Protein AF-A0A523AXF9-F1 (afdb_monomer_lite)

Structure (mmCIF, N/CA/C/O backbone):
data_AF-A0A523AXF9-F1
#
_entry.id   AF-A0A523AXF9-F1
#
loop_
_atom_site.group_PDB
_atom_site.id
_atom_site.type_symbol
_atom_site.label_atom_id
_atom_site.label_alt_id
_atom_site.label_comp_id
_atom_site.label_asym_id
_atom_site.label_entity_id
_atom_site.label_seq_id
_atom_site.pdbx_PDB_i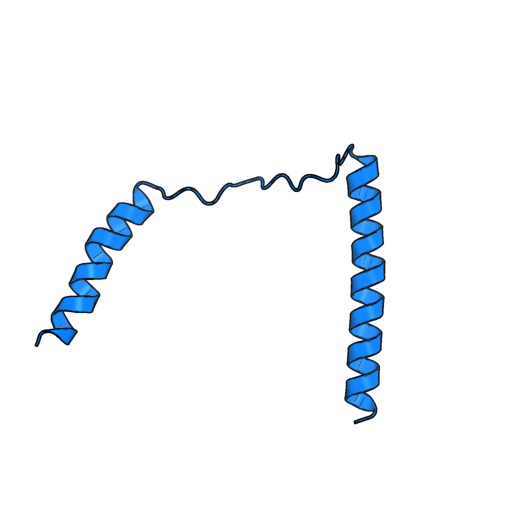ns_code
_atom_site.Cartn_x
_atom_site.Cartn_y
_atom_site.Cartn_z
_atom_site.occupancy
_atom_site.B_iso_or_equiv
_atom_site.auth_seq_id
_atom_site.auth_comp_id
_atom_site.auth_asym_id
_atom_site.auth_atom_id
_atom_site.pdbx_PDB_model_num
ATOM 1 N N . MET A 1 1 ? 27.854 -0.953 9.836 1.00 61.59 1 MET A N 1
ATOM 2 C CA . MET A 1 1 ? 26.560 -1.474 10.340 1.00 61.59 1 MET A CA 1
ATOM 3 C C . MET A 1 1 ? 25.632 -0.460 11.024 1.00 61.59 1 MET A C 1
ATOM 5 O O . MET A 1 1 ? 24.428 -0.623 10.893 1.00 61.59 1 MET A O 1
ATOM 9 N N . ARG A 1 2 ? 26.115 0.612 11.682 1.00 81.75 2 ARG A N 1
ATOM 10 C CA . ARG A 1 2 ? 25.246 1.624 12.342 1.00 81.75 2 ARG A CA 1
ATOM 11 C C . ARG A 1 2 ? 24.251 2.347 11.417 1.00 81.75 2 ARG A C 1
ATOM 13 O O . ARG A 1 2 ? 23.112 2.558 11.805 1.00 81.75 2 ARG A O 1
ATOM 20 N N . ILE A 1 3 ? 24.661 2.700 10.196 1.00 92.44 3 ILE A N 1
ATOM 21 C CA . ILE A 1 3 ? 23.810 3.453 9.254 1.00 92.44 3 ILE A CA 1
ATOM 22 C C . ILE A 1 3 ? 22.622 2.599 8.788 1.00 92.44 3 ILE A C 1
ATOM 24 O O . ILE A 1 3 ? 21.488 3.059 8.819 1.00 92.44 3 ILE A O 1
ATOM 28 N N . LEU A 1 4 ? 22.867 1.330 8.443 1.00 94.19 4 LEU A N 1
ATOM 29 C CA . LEU A 1 4 ? 21.817 0.372 8.077 1.00 94.19 4 LEU A CA 1
ATOM 30 C C . LEU A 1 4 ? 20.817 0.161 9.217 1.00 94.19 4 LEU A C 1
ATOM 32 O O . LEU A 1 4 ? 19.618 0.221 8.977 1.00 94.19 4 LEU A O 1
ATOM 36 N N . GLY A 1 5 ? 21.294 -0.006 10.455 1.00 93.62 5 GLY A N 1
ATOM 37 C CA . GLY A 1 5 ? 20.417 -0.148 11.622 1.00 93.62 5 GLY A CA 1
ATOM 38 C C . GLY A 1 5 ? 19.498 1.059 11.828 1.00 93.62 5 GLY A C 1
ATOM 39 O O . GLY A 1 5 ? 18.296 0.890 12.012 1.00 93.62 5 GLY A O 1
ATOM 40 N N . ASN A 1 6 ? 20.034 2.277 11.704 1.00 94.69 6 ASN A N 1
ATOM 41 C CA . ASN A 1 6 ? 19.233 3.500 11.808 1.00 94.69 6 ASN A CA 1
ATOM 42 C C . ASN A 1 6 ? 18.214 3.630 10.669 1.00 94.69 6 ASN A C 1
ATOM 44 O O . ASN A 1 6 ? 17.075 4.023 10.911 1.00 94.69 6 ASN A O 1
ATOM 48 N N . MET A 1 7 ? 18.600 3.288 9.437 1.00 95.75 7 MET A N 1
ATOM 49 C CA . MET A 1 7 ? 17.686 3.321 8.292 1.00 95.75 7 MET A CA 1
ATOM 50 C C . MET A 1 7 ? 16.550 2.309 8.453 1.00 95.75 7 MET A C 1
ATOM 52 O O . MET A 1 7 ? 15.394 2.663 8.235 1.00 95.75 7 MET A O 1
ATOM 56 N N . ILE A 1 8 ? 16.859 1.086 8.890 1.00 97.38 8 ILE A N 1
ATOM 57 C CA . ILE A 1 8 ? 15.861 0.039 9.132 1.00 97.38 8 ILE A CA 1
ATOM 58 C C . ILE A 1 8 ? 14.919 0.450 10.268 1.00 97.38 8 ILE A C 1
ATOM 60 O O . ILE A 1 8 ? 13.705 0.381 10.096 1.00 97.38 8 ILE A O 1
ATOM 64 N N . GLY A 1 9 ? 15.452 0.936 11.393 1.00 96.12 9 GLY A N 1
ATOM 65 C CA . GLY A 1 9 ? 14.638 1.384 12.526 1.00 96.12 9 GLY A CA 1
ATOM 66 C C . GLY A 1 9 ? 13.701 2.537 12.157 1.00 96.12 9 GLY A C 1
ATOM 67 O O . GLY A 1 9 ? 12.512 2.499 12.471 1.00 96.12 9 GLY A O 1
ATOM 68 N N . ALA A 1 10 ? 14.207 3.531 11.420 1.00 96.50 10 ALA A N 1
ATOM 69 C CA . ALA A 1 10 ? 13.398 4.652 10.952 1.00 96.50 10 ALA A CA 1
ATOM 70 C C . ALA A 1 10 ? 12.334 4.224 9.927 1.00 96.50 10 ALA A C 1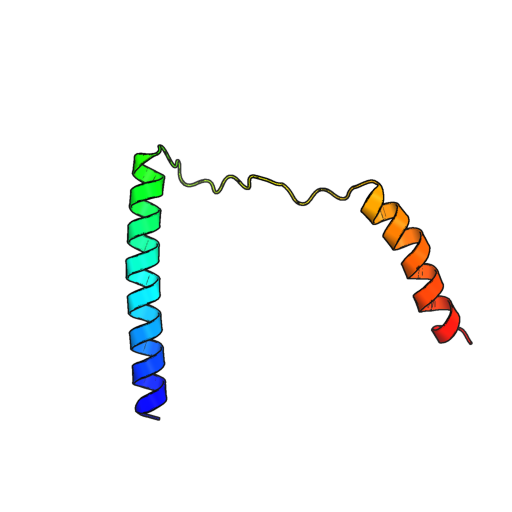
ATOM 72 O O . ALA A 1 10 ? 11.199 4.698 9.990 1.00 96.50 10 ALA A O 1
ATOM 73 N N . ALA A 1 11 ? 12.678 3.333 8.992 1.00 96.81 11 ALA A N 1
ATOM 74 C CA . ALA A 1 11 ? 11.732 2.803 8.014 1.00 96.81 11 ALA A CA 1
ATOM 75 C C . ALA A 1 11 ? 10.611 2.010 8.699 1.00 96.81 11 ALA A C 1
ATOM 77 O O . ALA A 1 11 ? 9.436 2.251 8.417 1.00 96.81 11 ALA A O 1
ATOM 78 N N . PHE A 1 12 ? 10.969 1.139 9.648 1.00 97.62 12 PHE A N 1
ATOM 79 C CA . PHE A 1 12 ? 10.018 0.353 10.428 1.00 97.62 12 PHE A CA 1
ATOM 80 C C . PHE A 1 12 ? 9.040 1.255 11.183 1.00 97.62 12 PHE A C 1
ATOM 82 O O . PHE A 1 12 ? 7.835 1.163 10.953 1.00 97.62 12 PHE A O 1
ATOM 89 N N . LEU A 1 13 ? 9.548 2.189 11.995 1.00 97.38 13 LEU A N 1
ATOM 90 C CA . LEU A 1 13 ? 8.704 3.073 12.802 1.00 97.38 13 LEU A CA 1
ATOM 91 C C . LEU A 1 13 ? 7.737 3.892 11.933 1.00 97.38 13 LEU A C 1
ATOM 93 O O . LEU A 1 13 ? 6.536 3.916 12.192 1.00 97.38 13 LEU A O 1
ATOM 97 N N . ARG A 1 14 ? 8.233 4.487 10.840 1.00 96.94 14 ARG A N 1
ATOM 98 C CA . ARG A 1 14 ? 7.393 5.277 9.924 1.00 96.94 14 ARG A CA 1
ATOM 99 C C . ARG A 1 14 ? 6.329 4.433 9.227 1.00 96.94 14 ARG A C 1
ATOM 101 O O . ARG A 1 14 ? 5.200 4.895 9.058 1.00 96.94 14 ARG A O 1
ATOM 108 N N . SER A 1 15 ? 6.679 3.217 8.799 1.00 97.44 15 SER A N 1
ATOM 109 C CA . SER A 1 15 ? 5.718 2.302 8.172 1.00 97.44 15 SER A CA 1
ATOM 110 C C . SER A 1 15 ? 4.635 1.849 9.155 1.00 97.44 15 SER A C 1
ATOM 112 O O . SER A 1 15 ? 3.463 1.817 8.778 1.00 97.44 15 SER A O 1
ATOM 114 N N . TYR A 1 16 ? 4.996 1.616 10.421 1.00 97.19 16 TYR A N 1
ATOM 115 C CA . TYR A 1 16 ? 4.063 1.249 11.484 1.00 97.19 16 TYR A CA 1
ATOM 116 C C . TYR A 1 16 ? 3.067 2.376 11.794 1.00 97.19 16 TYR A C 1
ATOM 118 O O . TYR A 1 16 ? 1.860 2.181 11.659 1.00 97.19 16 TYR A O 1
ATOM 126 N N . GLU A 1 17 ? 3.551 3.583 12.106 1.00 98.12 17 GLU A N 1
ATOM 127 C CA . GLU A 1 17 ? 2.694 4.745 12.407 1.00 98.12 17 GLU A CA 1
ATOM 128 C C . GLU A 1 17 ? 1.771 5.106 11.233 1.00 98.12 17 GLU A C 1
ATOM 130 O O . GLU A 1 17 ? 0.637 5.568 11.404 1.00 98.12 17 GLU A O 1
ATOM 135 N N . ARG A 1 18 ? 2.253 4.933 9.996 1.00 97.75 18 ARG A N 1
ATOM 136 C CA . ARG A 1 18 ? 1.419 5.137 8.809 1.00 97.75 18 ARG A CA 1
ATOM 137 C C . ARG A 1 18 ? 0.351 4.053 8.689 1.00 97.75 18 ARG A C 1
ATOM 139 O O . ARG A 1 18 ? -0.792 4.399 8.390 1.00 97.75 18 ARG A O 1
ATOM 146 N N . GLY A 1 19 ? 0.708 2.791 8.921 1.00 96.81 19 GLY A N 1
ATOM 147 C CA . GLY A 1 19 ? -0.216 1.659 8.904 1.00 96.81 19 GLY A CA 1
ATOM 148 C C . GLY A 1 19 ? -1.330 1.808 9.937 1.00 96.81 19 GLY A C 1
ATOM 149 O O . GLY A 1 19 ? -2.500 1.675 9.587 1.00 96.81 19 GLY A O 1
ATOM 150 N N . GLU A 1 20 ? -0.990 2.192 11.166 1.00 96.88 20 GLU A N 1
ATOM 151 C CA . GLU A 1 20 ? -1.960 2.443 12.237 1.00 96.88 20 GLU A CA 1
ATOM 152 C C . GLU A 1 20 ? -2.936 3.569 11.870 1.00 96.88 20 GLU A C 1
ATOM 154 O O . GLU A 1 20 ? -4.151 3.395 11.968 1.00 96.88 20 GLU A O 1
ATOM 159 N N . ARG A 1 21 ? -2.435 4.701 11.354 1.00 97.25 21 ARG A N 1
ATOM 160 C CA . ARG A 1 21 ? -3.305 5.801 10.900 1.00 97.25 21 ARG A CA 1
ATOM 161 C C . ARG A 1 21 ? -4.262 5.377 9.789 1.00 97.25 21 ARG A C 1
ATOM 163 O O . ARG A 1 21 ? -5.419 5.795 9.794 1.00 97.25 21 ARG A O 1
ATOM 170 N N . ILE A 1 22 ? -3.800 4.559 8.843 1.00 96.19 22 ILE A N 1
ATOM 171 C CA . ILE A 1 22 ? -4.664 4.012 7.789 1.00 96.19 22 ILE A CA 1
ATOM 172 C C . ILE A 1 22 ? -5.692 3.059 8.402 1.00 96.19 22 ILE A C 1
ATOM 174 O O . ILE A 1 22 ? -6.871 3.182 8.094 1.00 96.19 22 ILE A O 1
ATOM 178 N N . TYR A 1 23 ? -5.284 2.165 9.304 1.00 94.12 23 TYR A N 1
ATOM 179 C CA . TYR A 1 23 ? -6.183 1.229 9.980 1.00 94.12 23 TYR A CA 1
ATOM 180 C C . TYR A 1 23 ? -7.293 1.935 10.763 1.00 94.12 23 TYR A C 1
ATOM 182 O O . TYR A 1 23 ? -8.462 1.577 10.630 1.00 94.12 23 TYR A O 1
ATOM 190 N N . LEU A 1 24 ? -6.961 2.987 11.509 1.00 95.94 24 LEU A N 1
ATOM 191 C CA . LEU A 1 24 ? -7.954 3.796 12.215 1.00 95.94 24 LEU A CA 1
ATOM 192 C C . LEU A 1 24 ? -8.923 4.486 11.245 1.00 95.94 24 LEU A C 1
ATOM 194 O O . LEU A 1 24 ? -10.130 4.487 11.486 1.00 95.94 24 LEU A O 1
ATOM 198 N N . ALA A 1 25 ? -8.426 5.005 10.117 1.00 96.06 25 ALA A N 1
ATOM 199 C CA . ALA A 1 25 ? -9.276 5.579 9.074 1.00 96.06 25 ALA A CA 1
ATOM 200 C C . ALA A 1 25 ? -10.179 4.526 8.405 1.00 96.06 25 ALA A C 1
ATOM 202 O O . ALA A 1 25 ? -11.337 4.819 8.111 1.00 96.06 25 ALA A O 1
ATOM 203 N N . MET A 1 26 ? -9.680 3.304 8.190 1.00 95.06 26 MET A N 1
ATOM 204 C CA . MET A 1 26 ? -10.476 2.178 7.692 1.00 95.06 26 MET A CA 1
ATOM 205 C C . MET A 1 26 ? -11.579 1.826 8.693 1.00 95.06 26 MET A C 1
ATOM 207 O O . MET A 1 26 ? -12.751 1.768 8.324 1.00 95.06 26 MET A O 1
ATOM 211 N N . ARG A 1 27 ? -11.235 1.679 9.978 1.00 94.19 27 ARG A N 1
ATOM 212 C CA . ARG A 1 27 ? -12.193 1.358 11.044 1.00 94.19 27 ARG A CA 1
ATOM 213 C C . ARG A 1 27 ? -13.286 2.422 11.181 1.00 94.19 27 ARG A C 1
ATOM 215 O O . ARG A 1 27 ? -14.449 2.071 11.331 1.00 94.19 27 ARG A O 1
ATOM 222 N N . ALA A 1 28 ? -12.939 3.704 11.052 1.00 94.25 28 ALA A N 1
ATOM 223 C CA . ALA A 1 28 ? -13.908 4.803 11.063 1.00 94.25 28 ALA A CA 1
ATOM 224 C C . ALA A 1 28 ? -14.892 4.769 9.876 1.00 94.25 28 ALA A C 1
ATOM 226 O O . ALA A 1 28 ? -16.012 5.254 9.999 1.00 94.25 28 ALA A O 1
ATOM 227 N N . ARG A 1 29 ? -14.498 4.180 8.738 1.00 92.25 29 ARG A N 1
ATOM 228 C CA . ARG A 1 29 ? -15.361 3.970 7.561 1.00 92.25 29 ARG A CA 1
ATOM 229 C C . ARG A 1 29 ? -16.196 2.684 7.640 1.00 92.25 29 ARG A C 1
ATOM 231 O O . ARG A 1 29 ? -16.907 2.390 6.688 1.00 92.25 29 ARG A O 1
ATOM 238 N N . GLY A 1 30 ? -16.112 1.933 8.743 1.00 91.44 30 GLY A N 1
ATOM 239 C CA . GLY A 1 30 ? -16.842 0.675 8.929 1.00 91.44 30 GLY A CA 1
ATOM 240 C C . GLY A 1 30 ? -16.072 -0.579 8.507 1.00 91.44 30 GLY A C 1
ATOM 241 O O . GLY A 1 30 ? -16.687 -1.594 8.218 1.00 91.44 30 GLY A O 1
ATOM 242 N N . PHE A 1 31 ? -14.737 -0.539 8.454 1.00 90.56 31 PHE A N 1
ATOM 243 C CA . PHE A 1 31 ? -13.939 -1.726 8.134 1.00 90.56 31 PHE A CA 1
ATOM 244 C C . PHE A 1 31 ? -14.130 -2.849 9.167 1.00 90.56 31 PHE A C 1
ATOM 246 O O . PHE A 1 31 ? -13.759 -2.702 10.332 1.00 90.56 31 PHE A O 1
ATOM 253 N N . GLU A 1 32 ? -14.646 -3.993 8.714 1.00 88.81 32 GLU A N 1
ATOM 254 C CA . GLU A 1 32 ? -14.970 -5.164 9.547 1.00 88.81 32 GLU A CA 1
ATOM 255 C C . GLU A 1 32 ? -13.807 -6.167 9.695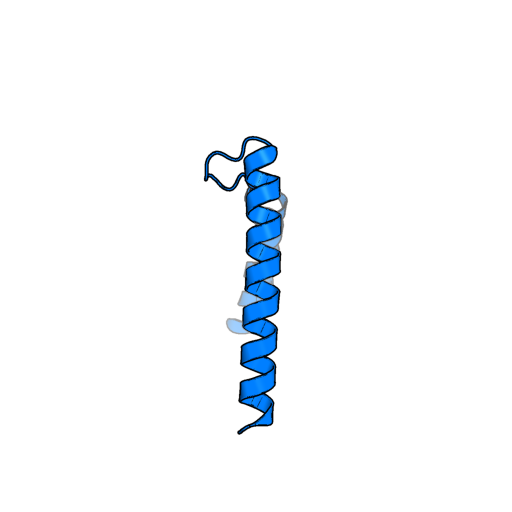 1.00 88.81 32 GLU A C 1
ATOM 257 O O . GLU A 1 32 ? -13.995 -7.291 10.156 1.00 88.81 32 GLU A O 1
ATOM 262 N N . GLY A 1 33 ? -12.589 -5.799 9.285 1.00 84.50 33 GLY A N 1
ATOM 263 C CA . GLY A 1 33 ? -11.425 -6.694 9.333 1.00 84.50 33 GLY A CA 1
ATOM 264 C C . GLY A 1 33 ? -11.225 -7.549 8.079 1.00 84.50 33 GLY A C 1
ATOM 265 O O . GLY A 1 33 ? -10.238 -8.278 7.996 1.00 84.50 33 GLY A O 1
ATOM 266 N N . LYS A 1 34 ? -12.115 -7.447 7.086 1.00 84.62 34 LYS A N 1
ATOM 267 C CA . LYS A 1 34 ? -11.963 -8.086 5.773 1.00 84.62 34 LYS A CA 1
ATOM 268 C C . LYS A 1 34 ? -11.466 -7.068 4.758 1.00 84.62 34 LYS A C 1
ATOM 270 O O . LYS A 1 34 ? -12.057 -6.006 4.602 1.00 84.62 34 LYS A O 1
ATOM 275 N N . ILE A 1 35 ? -10.383 -7.400 4.064 1.00 83.25 35 ILE A N 1
ATOM 276 C CA . ILE A 1 35 ? -9.856 -6.569 2.982 1.00 83.25 35 ILE A CA 1
ATOM 277 C C . ILE A 1 35 ? -10.720 -6.807 1.746 1.00 83.25 35 ILE A C 1
ATOM 279 O O . ILE A 1 35 ? -10.629 -7.859 1.117 1.00 83.25 35 ILE A O 1
ATOM 283 N N . GLU A 1 36 ? -11.554 -5.830 1.407 1.00 79.06 36 GLU A N 1
ATOM 284 C CA . GLU A 1 36 ? -12.299 -5.836 0.152 1.00 79.06 36 GLU A CA 1
ATOM 285 C C . GLU A 1 36 ? -11.395 -5.345 -0.977 1.00 79.06 36 GLU A C 1
ATOM 287 O O . GLU A 1 36 ? -10.924 -4.204 -0.986 1.00 79.06 36 GLU A O 1
ATOM 292 N N . VAL A 1 37 ? -11.114 -6.229 -1.930 1.00 81.44 37 VAL A N 1
ATOM 293 C CA . VAL A 1 37 ? -10.307 -5.899 -3.104 1.00 81.44 37 VAL A CA 1
ATOM 294 C C . VAL A 1 37 ? -11.253 -5.369 -4.180 1.00 81.44 37 VAL A C 1
ATOM 296 O O . VAL A 1 37 ? -12.136 -6.090 -4.630 1.00 81.44 37 VAL A O 1
ATOM 299 N N . MET A 1 38 ? -11.084 -4.110 -4.604 1.00 74.94 38 MET A N 1
ATOM 300 C CA . MET A 1 38 ? -11.969 -3.478 -5.605 1.00 74.94 38 MET A CA 1
ATOM 301 C C . MET A 1 38 ? -11.993 -4.210 -6.954 1.00 74.94 38 MET A C 1
ATOM 303 O O . MET A 1 38 ? -12.977 -4.128 -7.684 1.00 74.94 38 MET A O 1
ATOM 307 N N . GLN A 1 39 ? -10.906 -4.893 -7.306 1.00 79.25 39 GLN A N 1
ATOM 308 C CA . GLN A 1 39 ? -10.831 -5.755 -8.477 1.00 79.25 39 GLN A CA 1
ATOM 309 C C . GLN A 1 39 ? -10.258 -7.094 -8.050 1.00 79.25 39 GLN A C 1
ATOM 311 O O . GLN A 1 39 ? -9.079 -7.211 -7.718 1.00 79.25 39 GLN A O 1
ATOM 316 N N . GLU A 1 40 ? -11.103 -8.114 -8.074 1.00 76.56 40 GLU A N 1
ATOM 317 C CA . GLU A 1 40 ? -10.626 -9.485 -8.059 1.00 76.56 40 GLU A CA 1
ATOM 318 C C . GLU A 1 40 ? -9.859 -9.740 -9.356 1.00 76.56 40 GLU A C 1
ATOM 320 O O . GLU A 1 40 ? -10.342 -9.422 -10.448 1.00 76.56 40 GLU A O 1
ATOM 325 N N . LEU A 1 41 ? -8.663 -10.317 -9.240 1.00 76.00 41 LEU A N 1
ATOM 326 C CA . LEU A 1 41 ? -7.883 -10.754 -10.390 1.00 76.00 41 LEU A CA 1
ATOM 327 C C . LEU A 1 41 ? -8.631 -11.921 -11.054 1.00 76.00 41 LEU A C 1
ATOM 329 O O . LEU A 1 41 ? -8.485 -13.081 -10.674 1.00 76.00 41 LEU A O 1
ATOM 333 N N . ARG A 1 42 ? -9.513 -11.604 -11.999 1.00 78.81 42 ARG A N 1
ATOM 334 C CA . ARG A 1 42 ? -10.274 -12.587 -12.768 1.00 78.81 42 ARG A CA 1
ATOM 335 C C . ARG A 1 42 ? -9.552 -12.847 -14.074 1.00 78.81 42 ARG A C 1
ATOM 337 O O . ARG A 1 42 ? -9.311 -11.902 -14.817 1.00 78.81 42 ARG A O 1
ATOM 344 N N . MET A 1 43 ? -9.279 -14.121 -14.368 1.00 74.25 43 MET A N 1
ATOM 345 C CA . MET A 1 43 ? -8.800 -14.514 -15.692 1.00 74.25 43 MET A CA 1
ATOM 346 C C . MET A 1 43 ? -9.840 -14.125 -16.738 1.00 74.25 43 MET A C 1
ATOM 348 O O . MET A 1 43 ? -10.917 -14.722 -16.832 1.0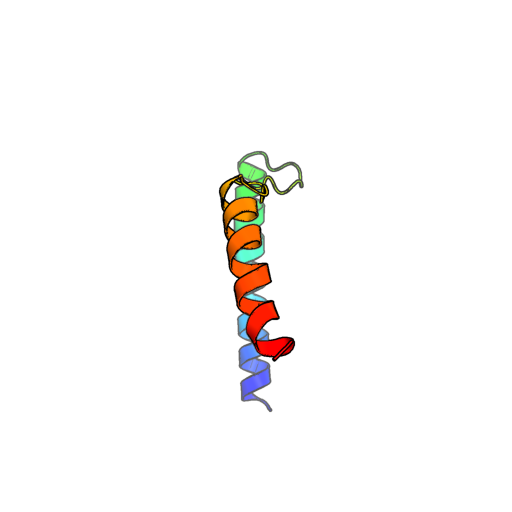0 74.25 43 MET A O 1
ATOM 352 N N . GLY A 1 44 ? -9.529 -13.070 -17.483 1.00 83.00 44 GLY A N 1
ATOM 353 C CA . GLY A 1 44 ? -10.381 -12.557 -18.541 1.00 83.00 44 GLY A CA 1
ATOM 354 C C . GLY A 1 44 ? -10.258 -13.394 -19.810 1.00 83.00 44 GLY A C 1
ATOM 355 O O . GLY A 1 44 ? -9.318 -14.164 -19.998 1.00 83.00 44 GLY A O 1
ATOM 356 N N . ARG A 1 45 ? -11.177 -13.182 -20.758 1.00 78.81 45 ARG A N 1
ATOM 357 C CA . ARG A 1 45 ? -11.022 -13.718 -22.124 1.00 78.81 45 ARG A CA 1
ATOM 358 C C . ARG A 1 45 ? -9.718 -13.238 -22.782 1.00 78.81 45 ARG A C 1
ATOM 360 O O . ARG A 1 45 ? -9.149 -13.966 -23.588 1.00 78.81 45 ARG A O 1
ATOM 367 N N . SER A 1 46 ? -9.240 -12.048 -22.406 1.00 82.81 46 SER A N 1
ATOM 368 C CA . SER A 1 46 ? -7.930 -11.507 -22.788 1.00 82.81 46 SER A CA 1
ATOM 369 C C . SER A 1 46 ? -6.777 -12.415 -22.376 1.00 82.81 46 SER A C 1
ATOM 371 O O . SER A 1 46 ? -5.846 -12.593 -23.153 1.00 82.81 46 SER A O 1
ATOM 373 N N . ASP A 1 47 ? -6.859 -13.026 -21.196 1.00 86.19 47 ASP A N 1
ATOM 374 C CA . ASP A 1 47 ? -5.765 -13.799 -20.608 1.00 86.19 47 ASP A CA 1
ATOM 375 C C . ASP A 1 47 ? -5.661 -15.163 -21.291 1.00 86.19 47 ASP A C 1
ATOM 377 O O . ASP A 1 47 ? -4.563 -15.629 -21.580 1.00 86.19 47 ASP A O 1
ATOM 381 N N . PHE A 1 48 ? -6.804 -15.760 -21.652 1.00 86.81 48 PHE A N 1
ATOM 382 C CA . PHE A 1 48 ? -6.847 -16.974 -22.471 1.00 86.81 48 PHE A CA 1
ATOM 383 C C . PHE A 1 48 ? -6.329 -16.741 -23.893 1.00 86.81 48 PHE A C 1
ATOM 385 O O . PHE A 1 48 ? -5.569 -17.564 -24.402 1.00 86.81 48 PHE A O 1
ATOM 392 N N . LEU A 1 49 ? -6.705 -15.626 -24.532 1.00 89.00 49 LEU A N 1
ATOM 393 C CA . LEU A 1 49 ? -6.188 -15.265 -25.858 1.00 89.00 49 LEU A CA 1
ATOM 394 C C . LEU A 1 49 ? -4.680 -14.999 -25.813 1.00 89.00 49 LEU A C 1
ATOM 396 O O . LEU A 1 49 ? -3.944 -15.491 -26.669 1.00 89.00 49 LEU A O 1
ATOM 400 N N . PHE A 1 50 ? -4.216 -14.274 -24.792 1.00 89.69 50 PHE A N 1
ATOM 401 C CA . PHE A 1 50 ? -2.796 -14.033 -24.569 1.00 89.69 50 PHE A CA 1
ATOM 402 C C . PHE A 1 50 ? -2.042 -15.350 -24.364 1.00 89.69 50 PHE A C 1
ATOM 404 O O . PHE A 1 50 ? -1.049 -15.592 -25.043 1.00 89.69 50 PHE A O 1
ATOM 411 N N . LEU A 1 51 ? -2.547 -16.240 -23.505 1.00 90.69 51 LEU A N 1
ATOM 412 C CA . LEU A 1 51 ? -1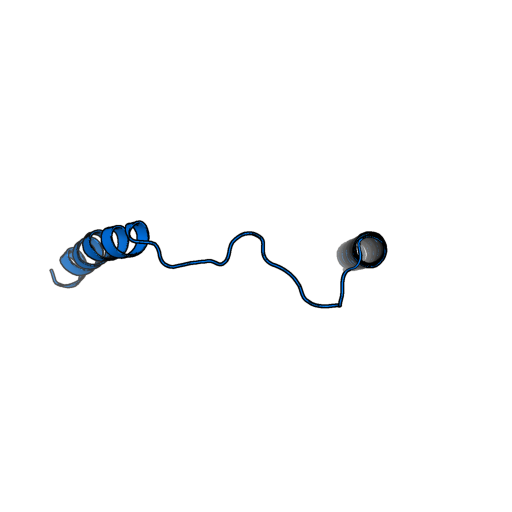.928 -17.537 -23.239 1.00 90.69 51 LEU A CA 1
ATOM 413 C C . LEU A 1 51 ? -1.878 -18.415 -24.496 1.00 90.69 51 LEU A C 1
ATOM 415 O O . LEU A 1 51 ? -0.837 -18.997 -24.789 1.00 90.69 51 LEU A O 1
ATOM 419 N N . SER A 1 52 ? -2.970 -18.473 -25.264 1.00 90.06 52 SER A N 1
ATOM 420 C CA . SER A 1 52 ? -3.047 -19.265 -26.496 1.00 90.06 52 SER A CA 1
ATOM 421 C C . SER A 1 52 ? -2.047 -18.818 -27.561 1.00 90.06 52 SER A C 1
ATOM 423 O O . SER A 1 52 ? -1.635 -19.649 -28.364 1.00 90.06 52 SER A O 1
ATOM 425 N N . LEU A 1 53 ? -1.685 -17.533 -27.606 1.00 90.19 53 LEU A N 1
ATOM 426 C CA . LEU A 1 53 ? -0.714 -17.007 -28.567 1.00 90.19 53 LEU A CA 1
ATOM 427 C C . LEU A 1 53 ? 0.720 -17.078 -28.028 1.00 90.19 53 LEU A C 1
ATOM 429 O O . LEU A 1 53 ? 1.648 -17.423 -28.758 1.00 90.19 53 LEU A O 1
ATOM 433 N N . PHE A 1 54 ? 0.902 -16.771 -26.745 1.00 91.00 54 PHE A N 1
ATOM 434 C CA . PHE A 1 54 ? 2.214 -16.673 -26.115 1.00 91.00 54 PHE A CA 1
ATOM 435 C C . PHE A 1 54 ? 2.846 -18.046 -25.858 1.00 91.00 54 PHE A C 1
ATOM 437 O O . PHE A 1 54 ? 4.042 -18.227 -26.078 1.00 91.00 54 PHE A O 1
ATOM 444 N N . LEU A 1 55 ? 2.045 -19.031 -25.440 1.00 91.69 55 LEU A N 1
ATOM 445 C CA . LEU A 1 55 ? 2.518 -20.382 -25.142 1.00 91.69 55 LEU A CA 1
ATOM 446 C C . LEU A 1 55 ? 3.169 -21.083 -26.355 1.00 91.69 55 LEU A C 1
ATOM 448 O O . LEU A 1 55 ? 4.291 -21.569 -26.206 1.00 91.69 55 LEU A O 1
ATOM 452 N N . PRO A 1 56 ? 2.556 -21.126 -27.557 1.00 89.25 56 PRO A N 1
ATOM 453 C CA . PRO A 1 56 ? 3.208 -21.724 -28.720 1.00 89.25 56 PRO A CA 1
ATOM 454 C C . PRO A 1 56 ? 4.406 -20.901 -29.203 1.00 89.25 56 PRO A C 1
ATOM 456 O O . PRO A 1 56 ? 5.426 -21.489 -29.549 1.00 89.25 56 PRO A O 1
ATOM 459 N N . LEU A 1 57 ? 4.332 -19.563 -29.177 1.00 89.75 57 LEU A N 1
ATOM 460 C CA . LEU A 1 57 ? 5.457 -18.698 -29.557 1.00 89.75 57 LEU A CA 1
ATOM 461 C C . LEU A 1 57 ? 6.712 -18.987 -28.721 1.00 89.75 57 LEU A C 1
ATOM 463 O O . LEU A 1 57 ? 7.817 -18.988 -29.254 1.00 89.75 57 LEU A O 1
ATOM 467 N N . LEU A 1 58 ? 6.536 -19.248 -27.425 1.00 91.06 58 LEU A N 1
ATOM 468 C CA . LEU A 1 58 ? 7.634 -19.562 -26.517 1.00 91.06 58 LEU A CA 1
ATOM 469 C C . LEU A 1 58 ? 8.168 -20.995 -26.696 1.00 91.06 58 LEU A C 1
ATOM 471 O O . LEU A 1 58 ? 9.365 -21.216 -26.532 1.00 91.06 58 LEU A O 1
ATOM 475 N N . LEU A 1 59 ? 7.313 -21.963 -27.043 1.00 88.88 59 LEU A N 1
ATOM 476 C CA . LEU A 1 59 ? 7.697 -23.376 -27.184 1.00 88.88 59 LEU A CA 1
ATOM 477 C C . LEU A 1 59 ? 8.333 -23.719 -28.537 1.00 88.88 59 LEU A C 1
ATOM 479 O O . LEU A 1 59 ? 9.223 -24.566 -28.585 1.00 88.88 59 LEU A O 1
ATOM 483 N N . LEU A 1 60 ? 7.913 -23.064 -29.622 1.00 86.56 60 LEU A N 1
ATOM 484 C CA . LEU A 1 60 ? 8.460 -23.281 -30.966 1.00 86.56 60 LEU A CA 1
ATOM 485 C C . LEU A 1 60 ? 10.001 -23.222 -31.030 1.00 86.56 60 LEU A C 1
ATOM 487 O O . LEU A 1 60 ? 10.583 -24.148 -31.588 1.00 86.56 60 LEU A O 1
ATOM 491 N N . PRO A 1 61 ? 10.685 -22.217 -30.450 1.00 85.56 61 PRO A N 1
ATOM 492 C CA . PRO A 1 61 ? 12.147 -22.158 -30.463 1.00 85.56 61 PRO A CA 1
ATOM 493 C C . PRO A 1 61 ? 12.835 -23.112 -29.475 1.00 85.56 61 PRO A C 1
ATOM 495 O O . PRO A 1 61 ? 14.034 -23.309 -29.596 1.00 85.56 61 PRO A O 1
ATOM 498 N N . VAL A 1 62 ? 12.128 -23.686 -28.493 1.00 84.81 62 VAL A N 1
ATOM 499 C CA . VAL A 1 62 ? 12.703 -24.677 -27.554 1.00 84.81 62 VAL A CA 1
ATOM 500 C C . VAL A 1 62 ? 12.743 -26.078 -28.169 1.00 84.81 62 VAL A C 1
ATOM 502 O O . VAL A 1 62 ? 13.557 -26.908 -27.776 1.00 84.81 62 VAL A O 1
ATOM 505 N N . MET A 1 63 ? 11.837 -26.358 -29.106 1.00 78.12 63 MET A N 1
ATOM 506 C CA . MET A 1 63 ? 11.712 -27.661 -29.765 1.00 78.12 63 MET A CA 1
ATOM 507 C C . MET A 1 63 ? 12.596 -27.796 -31.021 1.00 78.12 63 MET A C 1
ATOM 509 O O . MET A 1 63 ? 12.744 -28.903 -31.535 1.00 78.12 63 MET A O 1
ATOM 513 N N . ILE A 1 64 ? 13.143 -26.682 -31.518 1.00 76.88 64 ILE A N 1
ATOM 514 C CA . ILE A 1 64 ? 14.085 -26.593 -32.648 1.00 76.88 64 ILE A CA 1
ATOM 515 C C . ILE A 1 64 ? 15.514 -26.664 -32.113 1.00 76.88 64 ILE A C 1
ATOM 517 O O . ILE A 1 64 ? 16.322 -27.396 -32.726 1.00 76.88 64 ILE A O 1
#

pLDDT: mean 89.01, std 7.75, range [61.59, 98.12]

Foldseek 3Di:
DVVVVVVVVVVVVVVVVVVVVVVVVCVVVPNPPDDDDPDDPDCDPVNVVCCVVVVCVVVVVVVD

Secondary structure (DSSP, 8-state):
-HHHHHHHHHHHHHHHHHHHHHHHHHHHTT--S----SS-----HHHHHHHHHHHHHHHHHHH-

Sequence (64 aa):
MRILGNMIGAAFLRSYERGERIYLAMRARGFEGKIEVMQELRMGRSDFLFLSLFLPLLLLPVMI

Radius of gyration: 22.63 Å; chains: 1;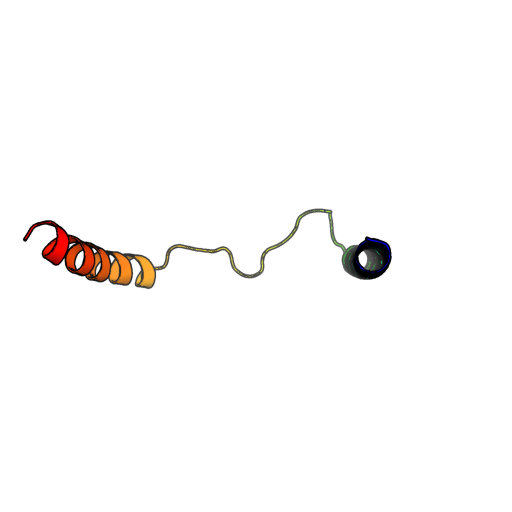 bounding box: 43×34×46 Å